Protein AF-A0AAW5YXV5-F1 (afdb_monomer_lite)

Sequence (91 aa):
GTLSGNPIAMAAGFACLNEVAQPGVHETLDELTTRLAEGLLEAAEEAGIPLVVNHVGGMFGIFFTDAESVTCYQDVMACDVERFKRFFHMM

Structure (mmCIF, N/CA/C/O backbone):
data_AF-A0AAW5YXV5-F1
#
_entry.id   AF-A0AAW5YXV5-F1
#
loop_
_atom_site.group_PDB
_atom_site.id
_atom_site.type_symbol
_atom_site.label_atom_id
_atom_site.label_alt_id
_atom_site.label_comp_id
_atom_site.label_asym_id
_atom_site.label_entity_id
_atom_site.label_seq_id
_atom_site.pdbx_PDB_ins_code
_atom_site.Cartn_x
_atom_site.Cartn_y
_atom_site.Cartn_z
_atom_site.occupancy
_atom_site.B_iso_or_equiv
_atom_site.auth_seq_id
_atom_site.auth_comp_id
_atom_site.auth_asym_id
_atom_site.auth_atom_id
_atom_site.pdbx_PDB_model_num
ATOM 1 N N . GLY A 1 1 ? 28.819 3.289 -5.201 1.00 73.44 1 GLY A N 1
ATOM 2 C CA . GLY A 1 1 ? 29.256 2.124 -4.400 1.00 73.44 1 GLY A CA 1
ATOM 3 C C . GLY A 1 1 ? 29.521 0.948 -5.322 1.00 73.44 1 GLY A C 1
ATOM 4 O O . GLY A 1 1 ? 29.110 1.009 -6.469 1.00 73.44 1 GLY A O 1
ATOM 5 N N . THR A 1 2 ? 30.184 -0.112 -4.855 1.00 80.31 2 THR A N 1
ATOM 6 C CA . THR A 1 2 ? 30.665 -1.246 -5.682 1.00 80.31 2 THR A CA 1
ATOM 7 C C . THR A 1 2 ? 29.588 -1.940 -6.529 1.00 80.31 2 THR A C 1
ATOM 9 O O . THR A 1 2 ? 29.897 -2.480 -7.582 1.00 80.31 2 THR A O 1
ATOM 12 N N . LEU A 1 3 ? 28.322 -1.912 -6.099 1.00 82.19 3 LEU A N 1
ATOM 13 C CA . LEU A 1 3 ? 27.197 -2.539 -6.811 1.00 82.19 3 LEU A CA 1
ATOM 14 C C . LEU A 1 3 ? 26.405 -1.573 -7.706 1.00 82.19 3 LEU A C 1
ATOM 16 O O . LEU A 1 3 ? 25.485 -1.996 -8.406 1.00 82.19 3 LEU A O 1
ATOM 20 N N . SER A 1 4 ? 26.740 -0.282 -7.694 1.00 82.56 4 SER A N 1
ATOM 21 C CA . SER A 1 4 ? 26.097 0.714 -8.549 1.00 82.56 4 SER A CA 1
ATOM 22 C C . SER A 1 4 ? 26.421 0.399 -10.013 1.00 82.56 4 SER A C 1
ATOM 24 O O . SER A 1 4 ? 27.577 0.483 -10.413 1.00 82.56 4 SER A O 1
ATOM 26 N N . GLY A 1 5 ? 25.411 0.018 -10.799 1.00 85.56 5 GLY A N 1
ATOM 27 C CA . GLY A 1 5 ? 25.590 -0.341 -12.210 1.00 85.56 5 GLY A CA 1
ATOM 28 C C . GLY A 1 5 ? 25.995 -1.795 -12.465 1.00 85.56 5 GLY A C 1
ATOM 29 O O . GLY A 1 5 ? 26.470 -2.101 -13.555 1.00 85.56 5 GLY A O 1
ATOM 30 N N . ASN A 1 6 ? 25.809 -2.705 -11.498 1.00 93.62 6 ASN A N 1
ATOM 31 C CA . ASN A 1 6 ? 25.983 -4.138 -11.753 1.00 93.62 6 ASN A CA 1
ATOM 32 C C . ASN A 1 6 ? 25.121 -4.563 -12.969 1.00 93.62 6 ASN A C 1
ATOM 34 O O . ASN A 1 6 ? 23.911 -4.315 -12.943 1.00 93.62 6 ASN A O 1
ATOM 38 N N . PRO A 1 7 ? 25.698 -5.229 -13.993 1.00 93.69 7 PRO A N 1
ATOM 39 C CA . PRO A 1 7 ? 24.980 -5.634 -15.203 1.00 93.69 7 PRO A CA 1
ATOM 40 C C . PRO A 1 7 ? 23.680 -6.404 -14.951 1.00 93.69 7 PRO A C 1
ATOM 42 O O . PRO A 1 7 ? 22.715 -6.212 -15.684 1.00 93.69 7 PRO A O 1
ATOM 45 N N . ILE A 1 8 ? 23.618 -7.221 -13.894 1.00 94.19 8 ILE A N 1
ATOM 46 C CA . ILE A 1 8 ? 22.408 -7.968 -13.524 1.00 94.19 8 ILE A CA 1
ATOM 47 C C . ILE A 1 8 ? 21.294 -7.006 -13.098 1.00 94.19 8 ILE A C 1
ATOM 49 O O . ILE A 1 8 ? 20.174 -7.096 -13.595 1.00 94.19 8 ILE A O 1
ATOM 53 N N . ALA A 1 9 ? 21.604 -6.056 -12.212 1.00 94.25 9 ALA A N 1
ATOM 54 C CA . ALA A 1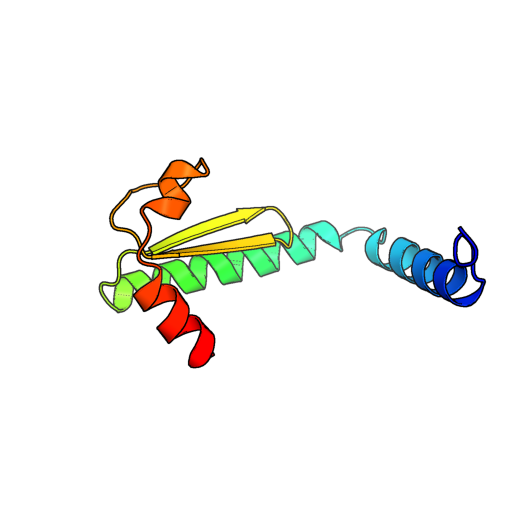 9 ? 20.634 -5.070 -11.742 1.00 94.25 9 ALA A CA 1
ATOM 55 C C . ALA A 1 9 ? 20.189 -4.131 -12.872 1.00 94.25 9 ALA A C 1
ATOM 57 O O . ALA A 1 9 ? 19.017 -3.773 -12.946 1.00 94.25 9 ALA A O 1
ATOM 58 N N . MET A 1 10 ? 21.105 -3.762 -13.773 1.00 95.50 10 MET A N 1
ATOM 59 C CA . MET A 1 10 ? 20.788 -2.915 -14.925 1.00 95.50 10 MET A CA 1
ATOM 60 C C . MET A 1 10 ? 19.887 -3.634 -15.931 1.00 95.50 10 MET A C 1
ATOM 62 O O . MET A 1 10 ? 18.895 -3.058 -16.365 1.00 95.50 10 MET A O 1
ATOM 66 N N . ALA A 1 11 ? 20.183 -4.895 -16.263 1.00 96.81 11 ALA A N 1
ATOM 67 C CA . ALA A 1 11 ? 19.353 -5.684 -17.169 1.00 96.81 11 ALA A CA 1
ATOM 68 C C . ALA A 1 11 ? 17.951 -5.936 -16.587 1.00 96.81 11 ALA A C 1
ATOM 70 O O . ALA A 1 11 ? 16.958 -5.715 -17.277 1.00 96.81 11 ALA A O 1
ATOM 71 N N . ALA A 1 12 ? 17.861 -6.329 -15.310 1.00 96.31 12 ALA A N 1
ATOM 72 C CA . ALA A 1 12 ? 16.581 -6.550 -14.636 1.00 96.31 12 ALA A CA 1
ATOM 73 C C . ALA A 1 12 ? 15.767 -5.252 -14.498 1.00 96.31 12 ALA A C 1
ATOM 75 O O . ALA A 1 12 ? 14.569 -5.249 -14.764 1.00 96.31 12 ALA A O 1
ATOM 76 N N . GLY A 1 13 ? 16.416 -4.143 -14.129 1.00 96.62 13 GLY A N 1
ATOM 77 C CA . GLY A 1 13 ? 15.772 -2.835 -14.023 1.00 96.62 13 GLY A CA 1
ATOM 78 C C . GLY A 1 13 ? 15.264 -2.325 -15.369 1.00 96.62 13 GLY A C 1
ATOM 79 O O . GLY A 1 13 ? 14.129 -1.872 -15.452 1.00 96.62 13 GLY A O 1
ATOM 80 N N . PHE A 1 14 ? 16.061 -2.455 -16.434 1.00 96.88 14 PHE A N 1
ATOM 81 C CA . PHE A 1 14 ? 15.652 -2.063 -17.783 1.00 96.88 14 PHE A CA 1
ATOM 82 C C . PHE A 1 14 ? 14.456 -2.881 -18.280 1.00 96.88 14 PHE A C 1
ATOM 84 O O . PHE A 1 14 ? 13.489 -2.304 -18.767 1.00 96.88 14 PHE A O 1
ATOM 91 N N . ALA A 1 15 ? 14.491 -4.208 -18.112 1.00 98.00 15 ALA A N 1
ATOM 92 C CA . ALA A 1 15 ? 13.364 -5.067 -18.463 1.00 98.00 15 ALA A CA 1
ATOM 93 C C . ALA A 1 15 ? 12.103 -4.692 -17.667 1.00 98.00 15 ALA A C 1
ATOM 95 O O . ALA A 1 15 ? 11.065 -4.444 -18.266 1.00 98.00 15 ALA A O 1
ATOM 96 N N . CYS A 1 16 ? 12.212 -4.557 -16.341 1.00 97.88 16 CYS A N 1
ATOM 97 C CA . CYS A 1 16 ? 11.100 -4.157 -15.476 1.00 97.88 16 CYS A CA 1
ATOM 98 C C . CYS A 1 16 ? 10.483 -2.822 -15.914 1.00 97.88 16 CYS A C 1
ATOM 100 O O . CYS A 1 16 ? 9.274 -2.744 -16.106 1.00 97.88 16 CYS A O 1
ATOM 102 N N . LEU A 1 17 ? 11.312 -1.795 -16.138 1.00 97.81 17 LEU A N 1
ATOM 103 C CA . LEU A 1 17 ? 10.847 -0.471 -16.555 1.00 97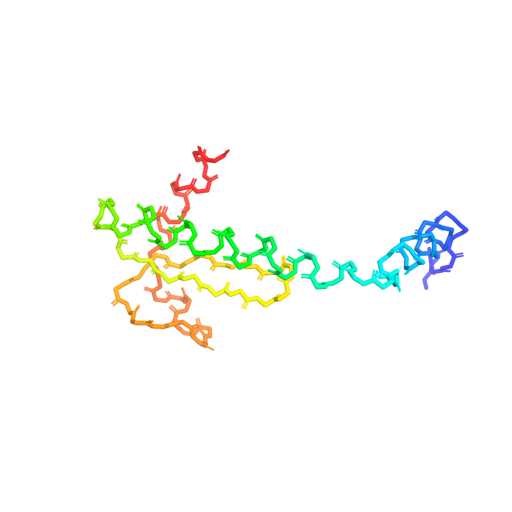.81 17 LEU A CA 1
ATOM 104 C C . LEU A 1 17 ? 10.136 -0.497 -17.913 1.00 97.81 17 LEU A C 1
ATOM 106 O O . LEU A 1 17 ? 9.135 0.192 -18.072 1.00 97.81 17 LEU A O 1
ATOM 110 N N . ASN A 1 18 ? 10.608 -1.299 -18.870 1.00 97.94 18 ASN A N 1
ATOM 111 C CA . ASN A 1 18 ? 9.947 -1.434 -20.171 1.00 97.94 18 ASN A CA 1
ATOM 112 C C . ASN A 1 18 ? 8.578 -2.118 -20.074 1.00 97.94 18 ASN A C 1
ATOM 114 O O . ASN A 1 18 ? 7.672 -1.751 -20.822 1.00 97.94 18 ASN A O 1
ATOM 118 N N . GLU A 1 19 ? 8.429 -3.097 -19.180 1.00 97.69 19 GLU A N 1
ATOM 119 C CA . GLU A 1 19 ? 7.151 -3.781 -18.957 1.00 97.69 19 GLU A CA 1
ATOM 120 C C . GLU A 1 19 ? 6.155 -2.872 -18.232 1.00 97.69 19 GLU A C 1
ATOM 122 O O . GLU A 1 19 ? 5.016 -2.739 -18.666 1.00 97.69 19 GLU A O 1
ATOM 127 N N . VAL A 1 20 ? 6.574 -2.175 -17.169 1.00 96.56 20 VAL A N 1
ATOM 128 C CA . VAL A 1 20 ? 5.661 -1.274 -16.438 1.00 96.56 20 VAL A CA 1
ATOM 129 C C . VAL A 1 20 ? 5.310 -0.009 -17.225 1.00 96.56 20 VAL A C 1
ATOM 131 O O . VAL A 1 20 ? 4.270 0.586 -16.973 1.00 96.56 20 VAL A O 1
ATOM 134 N N . ALA A 1 21 ? 6.143 0.391 -18.192 1.00 97.06 21 ALA A N 1
ATOM 135 C CA . ALA A 1 21 ? 5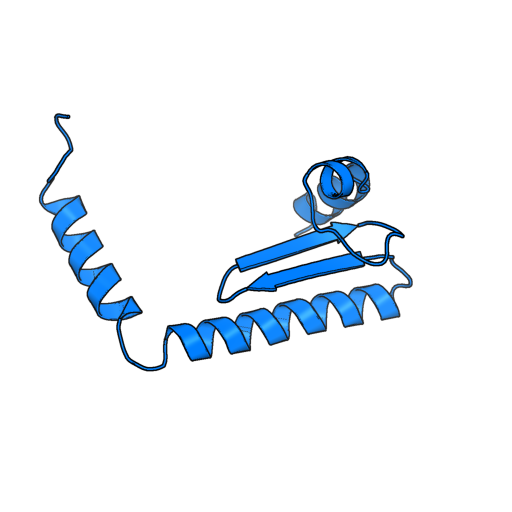.870 1.519 -19.082 1.00 97.06 21 ALA A CA 1
ATOM 136 C C . ALA A 1 21 ? 4.920 1.176 -20.243 1.00 97.06 21 ALA A C 1
ATOM 138 O O . ALA A 1 21 ? 4.598 2.067 -21.035 1.00 97.06 21 ALA A O 1
ATOM 139 N N . GLN A 1 22 ? 4.489 -0.085 -20.387 1.00 98.19 22 GLN A N 1
ATOM 140 C CA . GLN A 1 22 ? 3.495 -0.432 -21.399 1.00 98.19 22 GLN A CA 1
ATOM 141 C C . GLN A 1 22 ? 2.183 0.335 -21.137 1.00 98.19 22 GLN A C 1
ATOM 143 O O . GLN A 1 22 ? 1.755 0.450 -19.984 1.00 98.19 22 GLN A O 1
ATOM 148 N N . PRO A 1 23 ? 1.518 0.854 -22.186 1.00 98.12 23 PRO A N 1
ATOM 149 C CA . PRO A 1 23 ? 0.241 1.543 -22.028 1.00 98.12 23 PRO A CA 1
ATOM 150 C C . PRO A 1 23 ? -0.799 0.654 -21.336 1.00 98.12 23 PRO A C 1
ATOM 152 O O . PRO A 1 23 ? -0.936 -0.517 -21.688 1.00 98.12 23 PRO A O 1
ATOM 155 N N . GLY A 1 24 ? -1.554 1.206 -20.385 1.00 97.31 24 GLY A N 1
ATOM 156 C CA . GLY A 1 24 ? -2.626 0.485 -19.696 1.00 97.31 24 GLY A CA 1
ATOM 157 C C . GLY A 1 24 ? -2.189 -0.275 -18.441 1.00 97.31 24 GLY A C 1
ATOM 158 O O . GLY A 1 24 ? -3.055 -0.736 -17.697 1.00 97.31 24 GLY A O 1
ATOM 159 N N . VAL A 1 25 ? -0.885 -0.434 -18.176 1.00 97.50 25 VAL A N 1
ATOM 160 C CA . VAL A 1 25 ? -0.412 -1.192 -17.001 1.00 97.50 25 VAL A CA 1
ATOM 161 C C . VAL A 1 25 ? -0.793 -0.498 -15.698 1.00 97.50 25 VAL A C 1
ATOM 163 O O . VAL A 1 25 ? -1.304 -1.146 -14.786 1.00 97.50 25 VAL A O 1
ATOM 166 N N . HIS A 1 26 ? -0.564 0.811 -15.602 1.00 96.62 26 HIS A N 1
ATOM 167 C CA . HIS A 1 26 ? -0.881 1.566 -14.393 1.00 96.62 26 HIS A CA 1
ATOM 168 C C . HIS A 1 26 ? -2.388 1.720 -14.191 1.00 96.62 26 HIS A C 1
ATOM 170 O O . HIS A 1 26 ? -2.849 1.619 -13.060 1.00 96.62 26 HIS A O 1
ATOM 176 N N . GLU A 1 27 ? -3.145 1.891 -15.272 1.00 97.69 27 GLU A N 1
ATOM 177 C CA . GLU A 1 27 ? -4.605 1.947 -15.258 1.00 97.69 27 GLU A CA 1
ATOM 178 C C . GLU A 1 27 ? -5.196 0.620 -14.768 1.00 97.69 27 GLU A C 1
ATOM 180 O O . GLU A 1 27 ? -5.989 0.601 -13.834 1.00 97.69 27 GLU A O 1
ATOM 185 N N . THR A 1 28 ? -4.729 -0.506 -15.319 1.00 97.56 28 THR A N 1
ATOM 186 C CA . THR A 1 28 ? -5.157 -1.843 -14.874 1.00 97.56 28 THR A CA 1
ATOM 187 C C . THR A 1 28 ? -4.814 -2.072 -13.401 1.00 97.56 28 THR A C 1
ATOM 189 O O . THR A 1 28 ? -5.596 -2.657 -12.653 1.00 97.56 28 THR A O 1
ATOM 192 N N . LEU A 1 29 ? -3.631 -1.629 -12.966 1.00 97.19 29 LEU A N 1
ATOM 193 C CA . LEU A 1 29 ? -3.195 -1.767 -11.580 1.00 97.19 29 LEU A CA 1
ATOM 194 C C . LEU A 1 29 ? -4.065 -0.944 -10.618 1.00 97.19 29 LEU A C 1
ATOM 196 O O . LEU A 1 29 ? -4.393 -1.437 -9.539 1.00 97.19 29 LEU A O 1
ATOM 200 N N . ASP A 1 30 ? -4.441 0.274 -11.005 1.00 97.94 30 ASP A N 1
ATOM 201 C CA . ASP A 1 30 ? -5.351 1.131 -10.242 1.00 97.94 30 ASP A CA 1
ATOM 202 C C . ASP A 1 30 ? -6.738 0.483 -10.130 1.00 97.94 30 ASP A C 1
ATOM 204 O O . ASP A 1 30 ? -7.199 0.235 -9.021 1.00 97.94 30 ASP A O 1
ATOM 208 N N . GLU A 1 31 ? -7.331 0.041 -11.247 1.00 98.31 31 GLU A N 1
ATOM 209 C CA . GLU A 1 31 ? -8.630 -0.652 -11.261 1.00 98.31 31 GLU A CA 1
ATOM 210 C C . GLU A 1 31 ? -8.654 -1.893 -10.355 1.00 98.31 31 GLU A C 1
ATOM 212 O O . GLU A 1 31 ? -9.609 -2.123 -9.607 1.00 98.31 31 GLU A O 1
ATOM 217 N N . LEU A 1 32 ? -7.603 -2.717 -10.405 1.00 98.25 32 LEU A N 1
ATOM 218 C CA . LEU A 1 32 ? -7.492 -3.905 -9.558 1.00 98.25 32 LEU A CA 1
ATOM 219 C C . LEU A 1 32 ? -7.378 -3.540 -8.075 1.00 98.25 32 LEU A C 1
ATOM 221 O O . LEU A 1 32 ? -7.970 -4.215 -7.230 1.00 98.25 32 LEU A O 1
ATOM 225 N N . THR A 1 33 ? -6.631 -2.486 -7.759 1.00 98.19 33 THR A N 1
ATOM 226 C CA . THR A 1 33 ? -6.413 -2.053 -6.376 1.00 98.19 33 THR A CA 1
ATOM 227 C C . THR A 1 33 ? -7.650 -1.375 -5.803 1.00 98.19 33 THR A C 1
ATOM 229 O O . THR A 1 33 ? -7.995 -1.647 -4.656 1.00 98.19 33 THR A O 1
ATOM 232 N N . THR A 1 34 ? -8.373 -0.579 -6.593 1.00 98.44 34 THR A N 1
ATOM 233 C CA . THR A 1 34 ? -9.673 -0.016 -6.211 1.00 98.44 34 THR A CA 1
ATOM 234 C C . THR A 1 34 ? -10.669 -1.123 -5.897 1.00 98.44 34 THR A C 1
ATOM 236 O O . THR A 1 34 ? -11.235 -1.135 -4.808 1.00 98.44 34 THR A O 1
ATOM 239 N N . ARG A 1 35 ? -10.795 -2.129 -6.774 1.00 98.44 35 ARG A N 1
ATOM 240 C CA . ARG A 1 35 ? -11.674 -3.285 -6.523 1.00 98.44 35 ARG A CA 1
ATOM 241 C C . ARG A 1 35 ? -11.313 -4.035 -5.243 1.00 98.44 35 ARG A C 1
ATOM 243 O O . ARG A 1 35 ? -12.199 -4.488 -4.524 1.00 98.44 35 ARG A O 1
ATOM 250 N N . LEU A 1 36 ? -10.019 -4.195 -4.962 1.00 97.94 36 LEU A N 1
ATOM 251 C CA . LEU A 1 36 ? -9.554 -4.808 -3.720 1.00 97.94 36 LEU A CA 1
ATOM 252 C C . LEU A 1 36 ? -9.911 -3.946 -2.501 1.00 97.94 36 LEU A C 1
ATOM 254 O O . LEU A 1 36 ? -10.395 -4.476 -1.506 1.00 97.94 36 LEU A O 1
ATOM 258 N N . ALA A 1 37 ? -9.671 -2.637 -2.571 1.00 98.00 37 ALA A N 1
ATOM 259 C CA . ALA A 1 37 ? -9.932 -1.709 -1.479 1.00 98.00 37 ALA A CA 1
ATOM 260 C C . ALA A 1 37 ? -11.427 -1.631 -1.135 1.00 98.00 37 ALA A C 1
ATOM 262 O O . ALA A 1 37 ? -11.786 -1.728 0.037 1.00 98.00 37 ALA A O 1
ATOM 263 N N . GLU A 1 38 ? -12.286 -1.524 -2.149 1.00 98.06 38 GLU A N 1
ATOM 264 C CA . GLU A 1 38 ? -13.744 -1.533 -1.998 1.00 98.06 38 GLU A CA 1
ATOM 265 C C . GLU A 1 38 ? -14.231 -2.861 -1.414 1.00 98.06 38 GLU A C 1
ATOM 267 O O . GLU A 1 38 ? -14.953 -2.863 -0.422 1.00 98.06 38 GLU A O 1
ATOM 272 N N . GLY A 1 39 ? -13.752 -3.998 -1.931 1.00 98.06 39 GLY A N 1
ATOM 273 C CA . GLY A 1 39 ? -14.133 -5.310 -1.401 1.00 98.06 39 GLY A CA 1
ATOM 274 C C . GLY A 1 39 ? -13.707 -5.535 0.057 1.00 98.06 39 GLY A C 1
ATOM 275 O O . GLY A 1 39 ? -14.406 -6.210 0.812 1.00 98.06 39 GLY A O 1
ATOM 276 N N . LEU A 1 40 ? -12.578 -4.958 0.486 1.00 96.69 40 LEU A N 1
ATOM 277 C CA . LEU A 1 40 ? -12.156 -4.988 1.892 1.00 96.69 40 LEU A CA 1
ATOM 278 C C . LEU A 1 40 ? -13.059 -4.126 2.785 1.00 96.69 40 LEU A C 1
ATOM 280 O O . LEU A 1 40 ? -13.344 -4.535 3.911 1.00 96.69 40 LEU A O 1
ATOM 284 N N . LEU A 1 41 ? -13.500 -2.961 2.298 1.00 97.12 41 LEU A N 1
ATOM 285 C CA . LEU A 1 41 ? -14.453 -2.102 3.006 1.00 97.12 41 LEU A CA 1
ATOM 286 C C . LEU A 1 41 ? -15.808 -2.799 3.159 1.00 97.12 41 LEU A C 1
ATOM 288 O O . LEU A 1 41 ? -16.293 -2.921 4.280 1.00 97.12 41 LEU A O 1
ATOM 292 N N . GLU A 1 42 ? -16.358 -3.344 2.072 1.00 98.19 42 GLU A N 1
ATOM 293 C CA . GLU A 1 42 ? -17.629 -4.082 2.083 1.00 98.19 42 GLU A CA 1
ATOM 294 C C . GLU A 1 42 ? -17.593 -5.255 3.076 1.00 98.19 42 GLU A C 1
ATOM 296 O O . GLU A 1 42 ? -18.471 -5.389 3.928 1.00 98.19 42 GLU A O 1
ATOM 301 N N . ALA A 1 43 ? -16.534 -6.072 3.042 1.00 97.25 43 ALA A N 1
ATOM 302 C CA . ALA A 1 43 ? -16.389 -7.201 3.962 1.00 97.25 43 ALA A CA 1
ATOM 303 C C . ALA A 1 43 ? -16.291 -6.764 5.437 1.00 97.25 43 ALA A C 1
ATOM 305 O O . ALA A 1 43 ? -16.760 -7.470 6.335 1.00 97.25 43 ALA A O 1
ATOM 306 N N . ALA A 1 44 ? -15.671 -5.613 5.708 1.00 96.31 44 ALA A N 1
ATOM 307 C CA . ALA A 1 44 ? -15.584 -5.063 7.055 1.00 96.31 44 ALA A CA 1
ATOM 308 C C . ALA A 1 44 ? -16.938 -4.525 7.538 1.00 96.31 44 ALA A C 1
ATOM 310 O O . ALA A 1 44 ? -17.315 -4.785 8.684 1.00 96.31 44 ALA A O 1
ATOM 311 N N . GLU A 1 45 ? -17.694 -3.856 6.665 1.00 96.75 45 GLU A N 1
ATOM 312 C CA . GLU A 1 45 ? -19.056 -3.393 6.944 1.00 96.75 45 GLU A CA 1
ATOM 313 C C . GLU A 1 45 ? -19.996 -4.562 7.265 1.00 96.75 45 GLU A C 1
ATOM 315 O O . GLU A 1 45 ? -20.674 -4.537 8.295 1.00 96.75 45 GLU A O 1
ATOM 320 N N . GLU A 1 46 ? -19.978 -5.628 6.458 1.00 98.19 46 GLU A N 1
ATOM 321 C CA . GLU A 1 46 ? -20.770 -6.843 6.701 1.00 98.19 46 GLU A CA 1
ATOM 322 C C . GLU A 1 46 ? -20.432 -7.508 8.044 1.00 98.19 46 GLU A C 1
ATOM 324 O O . GLU A 1 46 ? -21.310 -8.040 8.730 1.00 98.19 46 GLU A O 1
ATOM 329 N N . ALA A 1 47 ? -19.162 -7.456 8.451 1.00 96.75 47 ALA A N 1
ATOM 330 C CA . ALA A 1 47 ? -18.693 -7.983 9.728 1.00 96.75 47 ALA A CA 1
ATOM 331 C C . ALA A 1 47 ? -18.924 -7.030 10.919 1.00 96.75 47 ALA A C 1
ATOM 333 O O . ALA A 1 47 ? -18.646 -7.410 12.061 1.00 96.75 47 ALA A O 1
ATOM 334 N N . GLY A 1 48 ? -19.403 -5.803 10.684 1.00 97.06 48 GLY A N 1
ATOM 335 C CA . GLY A 1 48 ? -19.545 -4.767 11.711 1.00 97.06 48 GLY A CA 1
ATOM 336 C C . GLY A 1 48 ? -18.204 -4.316 12.299 1.00 97.06 48 GLY A C 1
ATOM 337 O O . GLY A 1 48 ? -18.112 -4.031 13.496 1.00 97.06 48 GLY A O 1
ATOM 338 N N . ILE A 1 49 ? -17.144 -4.313 11.488 1.00 96.44 49 ILE A N 1
ATOM 339 C CA . ILE A 1 49 ? -15.782 -3.953 11.885 1.00 96.44 49 ILE A CA 1
ATOM 340 C C . ILE A 1 49 ? -15.441 -2.567 11.319 1.00 96.44 49 ILE A C 1
ATOM 342 O O . ILE A 1 49 ? -15.333 -2.425 10.105 1.00 96.44 49 ILE A O 1
A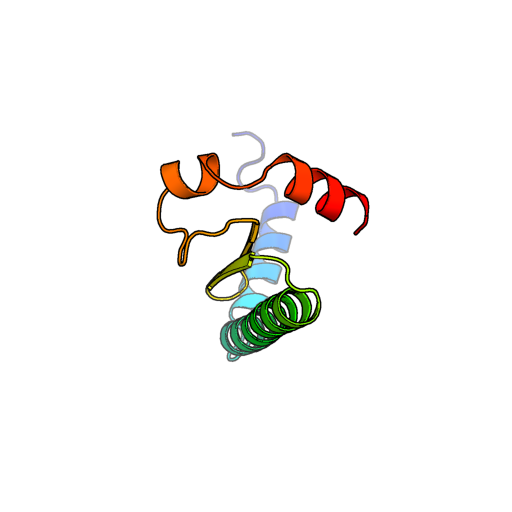TOM 346 N N . PRO A 1 50 ? -15.189 -1.563 12.176 1.00 96.62 50 PRO A N 1
ATOM 347 C CA . PRO A 1 50 ? -14.691 -0.261 11.745 1.00 96.62 50 PRO A CA 1
ATOM 348 C C . PRO A 1 50 ? -13.334 -0.385 11.038 1.00 96.62 50 PRO A C 1
ATOM 350 O O . PRO A 1 50 ? -12.361 -0.903 11.609 1.00 96.62 50 PRO A O 1
ATOM 353 N N . LEU A 1 51 ? -13.286 0.057 9.782 1.00 97.62 51 LEU A N 1
ATOM 354 C CA . LEU A 1 51 ? -12.126 -0.037 8.906 1.00 97.62 51 LEU A CA 1
ATOM 355 C C . LEU A 1 51 ? -12.065 1.180 7.979 1.00 97.62 51 LEU A C 1
ATOM 357 O O . LEU A 1 51 ? -13.045 1.522 7.327 1.00 97.62 51 LEU A O 1
ATOM 361 N N . VAL A 1 52 ? -10.880 1.770 7.860 1.00 98.00 52 VAL A N 1
ATOM 362 C CA . VAL A 1 52 ? -10.538 2.723 6.802 1.00 98.00 52 VAL A CA 1
ATOM 363 C C . VAL A 1 52 ? -9.565 2.049 5.842 1.00 98.00 52 VAL A C 1
ATOM 365 O O . VAL A 1 52 ? -8.597 1.415 6.272 1.00 98.00 52 VAL A O 1
ATOM 368 N N . VAL A 1 53 ? -9.796 2.208 4.539 1.00 97.50 53 VAL A N 1
ATOM 369 C CA . VAL A 1 53 ? -8.886 1.742 3.489 1.00 97.50 53 VAL A CA 1
ATOM 370 C C . VAL A 1 53 ? -8.475 2.921 2.623 1.00 97.50 53 VAL A C 1
ATOM 372 O O . VAL A 1 53 ? -9.308 3.547 1.976 1.00 97.50 53 VAL A O 1
ATOM 375 N N . ASN A 1 54 ? -7.175 3.202 2.583 1.00 97.25 54 ASN A N 1
ATOM 376 C CA . ASN A 1 54 ? -6.606 4.192 1.673 1.00 97.25 54 ASN A CA 1
ATOM 377 C C . ASN A 1 54 ? -5.928 3.468 0.515 1.00 97.25 54 ASN A C 1
ATOM 379 O O . ASN A 1 54 ? -5.213 2.494 0.748 1.00 97.25 54 ASN A O 1
ATOM 383 N N . HIS A 1 55 ? -6.087 3.962 -0.711 1.00 97.38 55 HIS A N 1
ATOM 384 C CA . HIS A 1 55 ? -5.375 3.433 -1.871 1.00 97.38 55 HIS A CA 1
ATOM 385 C C . HIS A 1 55 ? -5.035 4.525 -2.891 1.00 97.38 55 HIS A C 1
ATOM 387 O O . HIS A 1 55 ? -5.655 5.587 -2.909 1.00 97.38 55 HIS A O 1
ATOM 393 N N . VAL A 1 56 ? -4.005 4.272 -3.701 1.00 96.31 56 VAL A N 1
ATOM 394 C CA . VAL A 1 56 ? -3.592 5.098 -4.843 1.00 96.31 56 VAL A CA 1
ATOM 395 C C . VAL A 1 56 ? -2.753 4.257 -5.805 1.00 96.31 56 VAL A C 1
ATOM 397 O O . VAL A 1 56 ? -1.706 3.721 -5.418 1.00 96.31 56 VAL A O 1
ATOM 400 N N . GLY A 1 57 ? -3.179 4.136 -7.065 1.00 95.06 57 GLY A N 1
ATOM 401 C CA . GLY A 1 57 ? -2.530 3.228 -8.007 1.00 95.06 57 GLY A CA 1
ATOM 402 C C . GLY A 1 57 ? -2.478 1.814 -7.429 1.00 95.06 57 GLY A C 1
ATOM 403 O O . GLY A 1 57 ? -3.457 1.318 -6.891 1.00 95.06 57 GLY A O 1
ATOM 404 N N . GLY A 1 58 ? -1.297 1.190 -7.452 1.00 95.44 58 GLY A N 1
ATOM 405 C CA . GLY A 1 58 ? -1.080 -0.148 -6.882 1.00 95.44 58 GLY A CA 1
ATOM 406 C C . GLY A 1 58 ? -0.875 -0.222 -5.368 1.00 95.44 58 GLY A C 1
ATOM 407 O O . GLY A 1 58 ? -0.593 -1.301 -4.852 1.00 95.44 58 GLY A O 1
ATOM 408 N N . MET A 1 59 ? -0.912 0.904 -4.654 1.00 97.06 59 MET A N 1
ATOM 409 C CA . MET A 1 59 ? -0.670 0.936 -3.212 1.00 97.06 59 MET A CA 1
ATOM 410 C C . MET A 1 59 ? -1.988 1.009 -2.462 1.00 97.06 59 MET A C 1
ATOM 412 O O . MET A 1 59 ? -2.839 1.829 -2.788 1.00 97.06 59 MET A O 1
ATOM 416 N N . PHE A 1 60 ? -2.117 0.219 -1.403 1.00 97.00 60 PHE A N 1
ATOM 417 C CA . PHE A 1 60 ? -3.242 0.297 -0.483 1.00 97.00 60 PHE A CA 1
ATOM 418 C C . PHE A 1 60 ? -2.784 0.049 0.955 1.00 97.00 60 PHE A C 1
ATOM 420 O O . PHE A 1 60 ? -1.727 -0.535 1.201 1.00 97.00 60 PHE A O 1
ATOM 427 N N . GLY A 1 61 ? -3.583 0.510 1.909 1.00 95.69 61 GLY A N 1
ATOM 428 C CA . GLY A 1 61 ? -3.360 0.328 3.334 1.00 95.69 61 GLY A CA 1
ATOM 429 C C . GLY A 1 61 ? -4.685 0.231 4.072 1.00 95.69 61 GLY A C 1
ATOM 430 O O . GLY A 1 61 ? -5.633 0.944 3.750 1.00 95.69 61 GLY A O 1
ATOM 431 N N . ILE A 1 62 ? -4.727 -0.659 5.059 1.00 96.62 62 ILE A N 1
ATOM 432 C CA . ILE A 1 62 ? -5.891 -0.916 5.904 1.00 96.62 62 ILE A CA 1
ATOM 433 C C . ILE A 1 62 ? -5.630 -0.394 7.318 1.00 96.62 62 ILE A C 1
ATOM 435 O O . ILE A 1 62 ? -4.549 -0.592 7.876 1.00 96.62 62 ILE A O 1
ATOM 439 N N . PHE A 1 63 ? -6.627 0.250 7.909 1.00 97.81 63 PHE A N 1
ATOM 440 C CA . PHE A 1 63 ? -6.530 0.869 9.223 1.00 97.81 63 PHE A CA 1
ATOM 441 C C . PHE A 1 63 ? -7.778 0.528 10.031 1.00 97.81 63 PHE A C 1
ATOM 443 O O . PHE A 1 63 ? -8.870 1.002 9.734 1.00 97.81 63 PHE A O 1
ATOM 450 N N . PHE A 1 64 ? -7.629 -0.310 11.056 1.00 97.69 64 PHE A N 1
ATOM 451 C CA . PHE A 1 64 ? -8.724 -0.605 11.978 1.00 97.69 64 PHE A CA 1
ATOM 452 C C . PHE A 1 64 ? -8.906 0.576 12.929 1.00 97.69 64 PHE A C 1
ATOM 454 O O . PHE A 1 64 ? -8.054 0.819 13.784 1.00 97.69 64 PHE A O 1
ATOM 461 N N . THR A 1 65 ? -9.983 1.334 12.755 1.00 97.56 65 THR A N 1
ATOM 462 C CA . THR A 1 65 ? -10.260 2.553 13.521 1.00 97.56 65 THR A CA 1
ATOM 463 C C . THR A 1 65 ? -11.731 2.934 13.397 1.00 97.56 65 THR A C 1
ATOM 465 O O . THR A 1 65 ? -12.357 2.644 12.382 1.00 97.56 65 THR A O 1
ATOM 468 N N . ASP A 1 66 ? -12.266 3.599 14.421 1.00 96.25 66 ASP A N 1
ATOM 469 C CA . ASP A 1 66 ? -13.598 4.221 14.398 1.00 96.25 66 ASP A CA 1
ATOM 470 C C . ASP A 1 66 ? -13.590 5.611 13.732 1.00 96.25 66 ASP A C 1
ATOM 472 O O . ASP A 1 66 ? -14.639 6.231 13.563 1.00 96.25 66 ASP A O 1
ATOM 476 N N . ALA A 1 67 ? -12.410 6.140 13.393 1.00 95.62 67 ALA A N 1
ATOM 477 C CA . ALA A 1 67 ? -12.289 7.413 12.693 1.00 95.62 67 ALA A CA 1
ATOM 478 C C . ALA A 1 67 ? -12.788 7.299 11.244 1.00 95.62 67 ALA A C 1
ATOM 480 O O . ALA A 1 67 ? -12.530 6.308 10.570 1.00 95.62 67 ALA A O 1
ATOM 481 N N . GLU A 1 68 ? -13.424 8.356 10.733 1.00 94.25 68 GLU A N 1
ATOM 482 C CA . GLU A 1 68 ? -13.921 8.398 9.348 1.00 94.25 68 GLU A CA 1
ATOM 483 C C . GLU A 1 68 ? -12.793 8.387 8.300 1.00 94.25 68 GLU A C 1
ATOM 485 O O . GLU A 1 68 ? -13.004 7.979 7.162 1.00 94.25 68 GLU A O 1
ATOM 490 N N . SER A 1 69 ? -11.594 8.865 8.653 1.00 96.12 69 SER A N 1
ATOM 491 C CA . SER A 1 69 ? -10.451 8.915 7.738 1.00 96.12 69 SER A CA 1
ATOM 492 C C . SER A 1 69 ? -9.110 8.853 8.472 1.00 96.12 69 SER A C 1
ATOM 494 O O . SER A 1 69 ? -9.012 9.178 9.655 1.00 96.12 69 SER A O 1
ATOM 496 N N . VAL A 1 70 ? -8.067 8.448 7.742 1.00 97.19 70 VAL A N 1
ATOM 497 C CA . VAL A 1 70 ? -6.672 8.407 8.200 1.00 97.19 70 VAL A CA 1
ATOM 498 C C . VAL A 1 70 ? -5.837 9.171 7.182 1.00 97.19 70 VAL A C 1
ATOM 500 O O . VAL A 1 70 ? -5.668 8.715 6.054 1.00 97.19 70 VAL A O 1
ATOM 503 N N . THR A 1 71 ? -5.331 10.346 7.547 1.00 97.06 71 THR A N 1
ATOM 504 C CA . THR A 1 71 ? -4.662 11.258 6.596 1.00 97.06 71 THR A CA 1
ATOM 505 C C . THR A 1 71 ? -3.284 11.712 7.050 1.00 97.06 71 THR A C 1
ATOM 507 O O . THR A 1 71 ? -2.506 12.237 6.251 1.00 97.06 71 THR A O 1
ATOM 510 N N . CYS A 1 72 ? -2.938 11.474 8.313 1.00 96.81 72 CYS A N 1
ATOM 511 C CA . CYS A 1 72 ? -1.629 11.792 8.851 1.00 96.81 72 CYS A CA 1
ATOM 512 C C . CYS A 1 72 ? -1.079 10.674 9.740 1.00 96.81 72 CYS A C 1
ATOM 514 O O . CYS A 1 72 ? -1.767 9.733 10.127 1.00 96.81 72 CYS A O 1
ATOM 516 N N . TYR A 1 73 ? 0.197 10.800 10.097 1.00 96.06 73 TYR A N 1
ATOM 517 C CA . TYR A 1 73 ? 0.866 9.835 10.966 1.00 96.06 73 TYR A CA 1
ATOM 518 C C . TYR A 1 73 ? 0.187 9.689 12.337 1.00 96.06 73 TYR A C 1
ATOM 520 O O . TYR A 1 73 ? 0.144 8.592 12.883 1.00 96.06 73 TYR A O 1
ATOM 528 N N . GLN A 1 74 ? -0.355 10.776 12.896 1.00 97.38 74 GLN A N 1
ATOM 529 C CA . GLN A 1 74 ? -1.029 10.724 14.197 1.00 97.38 74 GLN A CA 1
ATOM 530 C C . GLN A 1 74 ? -2.292 9.856 14.146 1.00 97.38 74 GLN A C 1
ATOM 532 O O . GLN A 1 74 ? -2.512 9.081 15.073 1.00 97.38 74 GLN A O 1
ATOM 537 N N . ASP A 1 75 ? -3.047 9.909 13.045 1.00 97.12 75 ASP A N 1
ATOM 538 C CA . ASP A 1 75 ? -4.229 9.066 12.834 1.00 97.12 75 ASP A CA 1
ATOM 539 C C . ASP A 1 75 ? -3.838 7.583 12.795 1.00 97.12 75 ASP A C 1
ATOM 541 O O . ASP A 1 75 ? -4.452 6.750 13.459 1.00 97.12 75 ASP A O 1
ATOM 545 N N . VAL A 1 76 ? -2.750 7.254 12.085 1.00 96.00 76 VAL A N 1
ATOM 546 C CA . VAL A 1 76 ? -2.215 5.882 12.017 1.00 96.00 76 VAL A CA 1
ATOM 547 C C . VAL A 1 76 ? -1.826 5.380 13.407 1.00 96.00 76 VAL A C 1
ATOM 549 O O . VAL A 1 76 ? -2.139 4.250 13.773 1.00 96.00 76 VAL A O 1
ATOM 552 N N . MET A 1 77 ? -1.168 6.225 14.203 1.00 96.44 77 MET A N 1
ATOM 553 C CA . MET A 1 77 ? -0.748 5.875 15.562 1.00 96.44 77 MET A CA 1
ATOM 554 C C . MET A 1 77 ? -1.921 5.675 16.530 1.00 96.44 77 MET A C 1
ATOM 556 O O . MET A 1 77 ? -1.739 5.028 17.560 1.00 96.44 77 MET A O 1
ATOM 560 N N . ALA A 1 78 ? -3.099 6.218 16.215 1.00 96.69 78 ALA A N 1
ATOM 561 C CA . ALA A 1 78 ? -4.320 6.045 16.996 1.00 96.69 78 ALA A CA 1
ATOM 562 C C . ALA A 1 78 ? -5.130 4.791 16.603 1.00 96.69 78 ALA A C 1
ATOM 564 O O . ALA A 1 78 ? -6.088 4.454 17.295 1.00 96.69 78 ALA A O 1
ATOM 565 N N . CYS A 1 79 ? -4.762 4.102 15.518 1.00 97.38 79 CYS A N 1
ATOM 566 C CA . CYS A 1 79 ? -5.463 2.907 15.043 1.00 97.38 79 CYS A CA 1
ATOM 567 C C . CYS A 1 79 ? -5.246 1.687 15.957 1.00 97.38 79 CYS A C 1
ATOM 569 O O . CYS A 1 79 ? -4.264 1.592 16.697 1.00 97.38 79 CYS A O 1
ATOM 571 N N . ASP A 1 80 ? -6.133 0.695 15.854 1.00 97.25 80 ASP A N 1
ATOM 572 C CA . ASP A 1 80 ? -6.037 -0.570 16.587 1.00 97.25 80 ASP A CA 1
ATOM 573 C C . ASP A 1 80 ? -4.939 -1.476 16.002 1.00 97.25 80 ASP A C 1
ATOM 575 O O . ASP A 1 80 ? -5.150 -2.330 15.131 1.00 97.25 80 ASP A O 1
ATOM 579 N N . VAL A 1 81 ? -3.726 -1.284 16.519 1.00 95.38 81 VAL A N 1
ATOM 580 C CA . VAL A 1 81 ? -2.536 -2.045 16.130 1.00 95.38 81 VAL A CA 1
ATOM 581 C C . VAL A 1 81 ? -2.648 -3.526 16.509 1.00 95.38 81 VAL A C 1
ATOM 583 O O . VAL A 1 81 ? -2.107 -4.377 15.803 1.00 95.38 81 VAL A O 1
ATOM 586 N N . GLU A 1 82 ? -3.338 -3.877 17.596 1.00 96.75 82 GLU A N 1
ATOM 587 C CA . GLU A 1 82 ? -3.452 -5.275 18.030 1.00 96.75 82 GLU A CA 1
ATOM 588 C C . GLU A 1 82 ? -4.405 -6.063 17.128 1.00 96.75 82 GLU A C 1
ATOM 590 O O . GLU A 1 82 ? -4.099 -7.196 16.740 1.00 96.75 82 GLU A O 1
ATOM 595 N N . ARG A 1 83 ? -5.521 -5.457 16.708 1.00 95.81 83 ARG A N 1
ATOM 596 C CA . ARG A 1 83 ? -6.388 -6.037 15.678 1.00 95.81 83 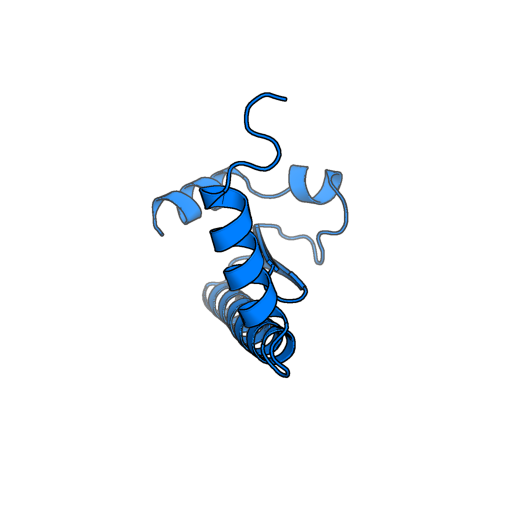ARG A CA 1
ATOM 597 C C . ARG A 1 83 ? -5.656 -6.156 14.346 1.00 95.81 83 ARG A C 1
ATOM 599 O O . ARG A 1 83 ? -5.713 -7.233 13.751 1.00 95.81 83 ARG A O 1
ATOM 606 N N . PHE A 1 84 ? -4.917 -5.126 13.923 1.00 95.94 84 PHE A N 1
ATOM 607 C CA . PHE A 1 84 ? -4.095 -5.201 12.710 1.00 95.94 84 PHE A CA 1
ATOM 608 C C . PHE A 1 84 ? -3.093 -6.360 12.770 1.00 95.94 84 PHE A C 1
ATOM 610 O O . PHE A 1 84 ? -3.039 -7.171 11.848 1.00 95.94 84 PHE A O 1
ATOM 617 N N . LYS A 1 85 ? -2.348 -6.501 13.875 1.00 96.44 85 LYS A N 1
ATOM 618 C CA . LYS A 1 85 ? -1.412 -7.619 14.071 1.00 96.44 85 LYS A CA 1
ATOM 619 C C . LYS A 1 85 ? -2.121 -8.960 13.950 1.00 96.44 85 LYS A C 1
ATOM 621 O O . LYS A 1 85 ? -1.635 -9.832 13.239 1.00 96.44 85 LYS A O 1
ATOM 626 N N . ARG A 1 86 ? -3.255 -9.144 14.628 1.00 96.31 86 ARG A N 1
ATOM 627 C CA . ARG A 1 86 ? -4.013 -10.402 14.559 1.00 96.31 86 ARG A CA 1
ATOM 628 C C . ARG A 1 86 ? -4.461 -10.708 13.136 1.00 96.31 86 ARG A C 1
ATOM 630 O O . ARG A 1 86 ? -4.283 -11.835 12.696 1.00 96.31 86 ARG A O 1
ATOM 637 N N . PHE A 1 87 ? -5.002 -9.717 12.430 1.00 94.81 87 PHE A N 1
ATOM 638 C CA . PHE A 1 87 ? -5.412 -9.858 11.036 1.00 94.81 87 PHE A CA 1
ATOM 639 C C . PHE A 1 87 ? -4.232 -10.252 10.139 1.00 94.81 87 PHE A C 1
ATOM 641 O O . PHE A 1 87 ? -4.311 -11.254 9.439 1.00 94.81 87 PHE A O 1
ATOM 648 N N . PHE A 1 88 ? -3.109 -9.536 10.239 1.00 94.19 88 PHE A N 1
ATOM 649 C CA . PHE A 1 88 ? -1.909 -9.787 9.441 1.00 94.19 88 PHE A CA 1
ATOM 650 C C . PHE A 1 88 ? -1.345 -11.206 9.615 1.00 94.19 88 PHE A C 1
ATOM 652 O O . PHE A 1 88 ? -0.890 -11.797 8.649 1.00 94.19 88 PHE A O 1
ATOM 659 N N . HIS A 1 89 ? -1.384 -11.772 10.826 1.00 95.75 89 HIS A N 1
ATOM 660 C CA . HIS A 1 89 ? -0.872 -13.130 11.076 1.00 95.75 89 HIS A CA 1
ATOM 661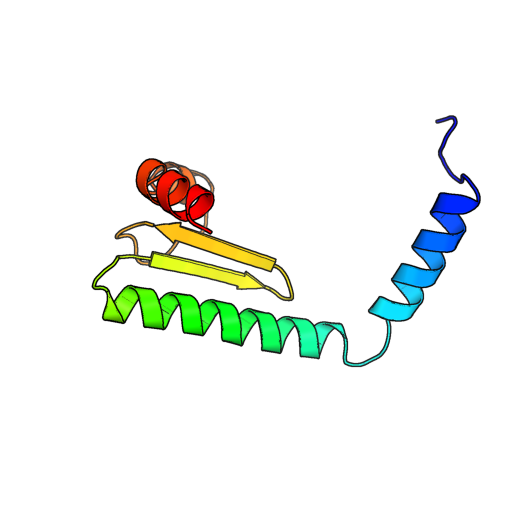 C C . HIS A 1 89 ? -1.855 -14.248 10.696 1.00 95.75 89 HIS A C 1
ATOM 663 O O . HIS A 1 89 ? -1.482 -15.419 10.742 1.00 95.75 89 HIS A O 1
ATOM 669 N N . MET A 1 90 ? -3.110 -13.913 10.390 1.00 93.44 90 MET A N 1
ATOM 670 C CA . MET A 1 90 ? -4.121 -14.873 9.931 1.00 93.44 90 MET A CA 1
ATOM 671 C C . MET A 1 90 ? -4.296 -14.870 8.406 1.00 93.44 90 MET A C 1
ATOM 673 O O . MET A 1 90 ? -5.076 -15.677 7.901 1.00 93.44 90 MET A O 1
ATOM 677 N N . MET A 1 91 ? -3.610 -13.966 7.704 1.00 76.56 91 MET A N 1
ATOM 678 C CA . MET A 1 91 ? -3.605 -13.834 6.246 1.00 76.56 91 MET A CA 1
ATOM 679 C C . MET A 1 91 ? -2.470 -14.657 5.638 1.00 76.56 91 MET A C 1
ATOM 681 O O . MET A 1 91 ? -2.718 -15.298 4.595 1.00 76.56 91 MET A O 1
#

InterPro domains:
  IPR015422 Pyridoxal phosphate-dependent transferase, small domain [G3DSA:3.90.1150.10] (1-91)
  IPR015424 Pyridoxal phosphate-dependent transferase [SSF53383] (1-91)

Foldseek 3Di:
DVCVPPVVCVVVVVVVCVVCPPPCNQVVQQVVVVVVQVVVVVVCVVVVFAWDWDDDRNDIDIFRDPDPDDDDPVSNVPTDVVVVVVVVVVD

pLDDT: mean 95.68, std 4.42, range [73.44, 98.44]

Secondary structure (DSSP, 8-state):
-TTTT-HHHHHHHHHHHHHHTSTTHHHHHHHHHHHHHHHHHHHHHHTT---EEEEETTEEEEE--SSS---SHHHHHTS-HHHHHHHHHH-

Radius of gyration: 18.1 Å; chains: 1; bounding box: 51×27×40 Å

Organism: Escherichia coli (NCBI:txid562)